Protein AF-A0A4S3B6P8-F1 (afdb_monomer)

Mean predicted aligned error: 4.62 Å

Solvent-accessible surface area (backbone atoms only — not comparable to full-atom values): 9849 Å² total; per-residue (Å²): 133,84,79,76,80,79,78,59,56,68,61,55,49,50,54,27,52,51,51,51,52,63,72,48,69,56,60,79,88,67,91,55,61,51,44,74,48,60,57,74,67,58,57,78,60,51,60,30,92,78,55,53,65,71,58,52,48,52,54,54,42,50,51,47,57,46,43,53,48,32,59,74,51,49,50,82,96,44,67,79,44,29,40,33,30,44,43,19,86,84,42,45,48,78,14,28,41,36,36,34,63,34,68,71,59,54,72,50,66,73,72,36,76,58,91,45,35,36,48,44,81,46,60,74,88,74,49,81,60,52,89,79,49,87,74,57,90,83,42,45,77,52,38,26,39,40,36,34,37,47,100,89,35,93,89,49,70,74,43,77,47,57,38,3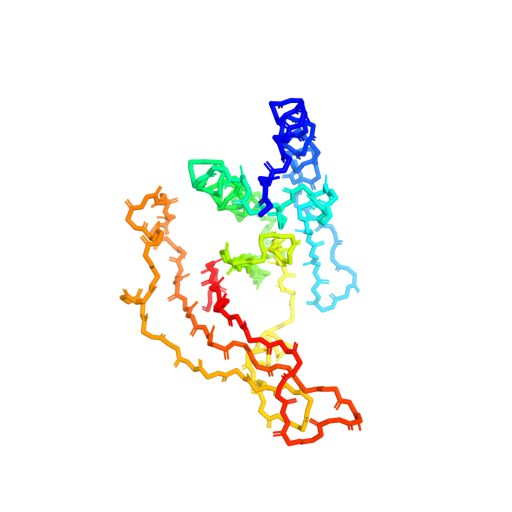4,38,41,19,60,121

Organism: NCBI:txid2508885

Sequence (169 aa):
MGHKKIRGIRRKYTNMKTSIIESTSNFPEITSNYWHLHLPTSYSFMNSPNLPDNLKIQCMQLLIDRAWHLNKLKPKDKENDRVVIAITPEDLWSSQIIIFKDDDYFANFFSRNDNYEVWQPISKEDFHFEQYLSIPDEFSLIGYKEIIYDDGRMFAPTYISDIWFIGEL

Structure (mmCIF, N/CA/C/O backbone):
data_AF-A0A4S3B6P8-F1
#
_entry.id   AF-A0A4S3B6P8-F1
#
loop_
_atom_site.group_PDB
_atom_site.id
_atom_site.type_symbol
_atom_site.label_atom_id
_atom_site.label_alt_id
_atom_site.label_comp_id
_atom_site.label_asym_id
_atom_site.label_entity_id
_atom_site.label_seq_id
_atom_site.pdbx_PDB_ins_code
_atom_site.Cartn_x
_atom_site.Cartn_y
_atom_site.Cartn_z
_atom_site.occupancy
_atom_site.B_iso_or_equiv
_atom_site.auth_seq_id
_atom_site.auth_comp_id
_atom_site.auth_asym_id
_atom_site.auth_atom_id
_atom_site.pdbx_PDB_model_num
ATOM 1 N N . MET A 1 1 ? 25.074 8.419 -18.890 1.00 40.69 1 MET A N 1
ATOM 2 C CA . MET A 1 1 ? 24.483 9.735 -18.547 1.00 40.69 1 MET A CA 1
ATOM 3 C C . MET A 1 1 ? 24.288 9.782 -17.040 1.00 40.69 1 MET A C 1
ATOM 5 O O . MET A 1 1 ? 23.692 8.859 -16.511 1.00 40.69 1 MET A O 1
ATOM 9 N N . GLY A 1 2 ? 24.824 10.782 -16.334 1.00 50.69 2 GLY A N 1
ATOM 10 C CA . GLY A 1 2 ? 24.664 10.874 -14.877 1.00 50.69 2 GLY A CA 1
ATOM 11 C C . GLY A 1 2 ? 23.226 11.236 -14.502 1.00 50.69 2 GLY A C 1
ATOM 12 O O . GLY A 1 2 ? 22.710 12.257 -14.959 1.00 50.69 2 GLY A O 1
ATOM 13 N N . HIS A 1 3 ? 22.567 10.410 -13.692 1.00 61.34 3 HIS A N 1
ATOM 14 C CA . HIS A 1 3 ? 21.210 10.685 -13.226 1.00 61.34 3 HIS A CA 1
ATOM 15 C C . HIS A 1 3 ? 21.191 11.975 -12.388 1.00 61.34 3 HIS A C 1
ATOM 17 O O . HIS A 1 3 ? 21.958 12.123 -11.434 1.00 61.34 3 HIS A O 1
ATOM 23 N N . LYS A 1 4 ? 20.315 12.932 -12.726 1.00 69.69 4 LYS A N 1
ATOM 24 C CA . LYS A 1 4 ? 20.219 14.217 -12.011 1.00 69.69 4 LYS A CA 1
ATOM 25 C C . LYS A 1 4 ? 19.839 13.997 -10.542 1.00 69.69 4 LYS A C 1
ATOM 27 O O . LYS A 1 4 ? 18.836 13.356 -10.238 1.00 69.69 4 LYS A O 1
ATOM 32 N N . LYS A 1 5 ? 20.609 14.597 -9.629 1.00 75.44 5 LYS A N 1
ATOM 33 C CA . LYS A 1 5 ? 20.308 14.636 -8.190 1.00 75.44 5 LYS A CA 1
ATOM 34 C C . LYS A 1 5 ? 18.915 15.227 -7.947 1.00 75.44 5 LYS A C 1
ATOM 36 O O . LYS A 1 5 ? 18.598 16.305 -8.459 1.00 75.44 5 LYS A O 1
ATOM 41 N N . ILE A 1 6 ? 18.112 14.567 -7.115 1.00 80.38 6 ILE A N 1
ATOM 42 C CA . ILE A 1 6 ? 16.797 15.078 -6.718 1.00 80.38 6 ILE A CA 1
ATOM 43 C C . ILE A 1 6 ? 16.994 16.287 -5.794 1.00 80.38 6 ILE A C 1
ATOM 45 O O . ILE A 1 6 ? 17.655 16.208 -4.757 1.00 80.38 6 ILE A O 1
ATOM 49 N N . ARG A 1 7 ? 16.413 17.433 -6.158 1.00 83.12 7 ARG A N 1
ATOM 50 C CA . ARG A 1 7 ? 16.431 18.639 -5.319 1.00 83.12 7 ARG A CA 1
ATOM 51 C C . ARG A 1 7 ? 15.261 18.628 -4.339 1.00 83.12 7 ARG A C 1
ATOM 53 O O . ARG A 1 7 ? 14.134 18.312 -4.711 1.00 83.12 7 ARG A O 1
ATOM 60 N N . GLY A 1 8 ? 15.527 19.030 -3.096 1.00 89.19 8 GLY A N 1
ATOM 61 C CA . GLY A 1 8 ? 14.487 19.233 -2.085 1.00 89.19 8 GLY A CA 1
ATOM 62 C C . GLY A 1 8 ? 13.803 17.954 -1.595 1.00 89.19 8 GLY A C 1
ATOM 63 O O . GLY A 1 8 ? 12.646 18.036 -1.195 1.00 89.19 8 GLY A O 1
ATOM 64 N N . ILE A 1 9 ? 14.498 16.805 -1.609 1.00 90.50 9 ILE A N 1
ATOM 65 C CA . ILE A 1 9 ? 13.975 15.496 -1.164 1.00 90.50 9 ILE A CA 1
ATOM 66 C C . ILE A 1 9 ? 13.254 15.614 0.182 1.00 90.50 9 ILE A C 1
ATOM 68 O O . ILE A 1 9 ? 12.082 15.269 0.281 1.00 90.50 9 ILE A O 1
ATOM 72 N N . ARG A 1 10 ? 13.930 16.185 1.191 1.00 90.88 10 ARG A N 1
ATOM 73 C CA . ARG A 1 10 ? 13.373 16.351 2.540 1.00 90.88 10 ARG A CA 1
ATOM 74 C C . ARG A 1 10 ? 12.051 17.115 2.525 1.00 90.88 10 ARG A C 1
ATOM 76 O O . ARG A 1 10 ? 11.088 16.650 3.108 1.00 90.88 10 ARG A O 1
ATOM 83 N N . ARG A 1 11 ? 11.988 18.251 1.821 1.00 93.19 11 ARG A N 1
ATOM 84 C CA . ARG A 1 11 ? 10.766 19.067 1.722 1.00 93.19 11 ARG A CA 1
ATOM 85 C C . ARG A 1 11 ? 9.629 18.296 1.051 1.00 93.19 11 ARG A C 1
ATOM 87 O O . ARG A 1 11 ? 8.511 18.327 1.543 1.00 93.19 11 ARG A O 1
ATOM 94 N N . LYS A 1 12 ? 9.913 17.602 -0.057 1.00 93.75 12 LYS A N 1
ATOM 95 C CA . LYS A 1 12 ? 8.907 16.804 -0.775 1.00 93.75 12 LYS A CA 1
ATOM 96 C C . LYS A 1 12 ? 8.356 15.677 0.098 1.00 93.75 12 LYS A C 1
ATOM 98 O O . LYS A 1 12 ? 7.143 15.527 0.183 1.00 93.75 12 LYS A O 1
ATOM 103 N N . TYR A 1 13 ? 9.239 14.944 0.776 1.00 94.25 13 TYR A N 1
ATOM 104 C CA . TYR A 1 13 ? 8.846 13.891 1.706 1.00 94.25 13 TYR A CA 1
ATOM 105 C C . TYR A 1 13 ? 8.034 14.438 2.883 1.00 94.25 13 TYR A C 1
ATOM 107 O O . TYR A 1 13 ? 6.973 13.906 3.179 1.00 94.25 13 TYR A O 1
ATOM 115 N N . THR A 1 14 ? 8.477 15.528 3.520 1.00 95.94 14 THR A N 1
ATOM 116 C CA . THR A 1 14 ? 7.743 16.146 4.634 1.00 95.94 14 THR A CA 1
ATOM 117 C C . THR A 1 14 ? 6.338 16.572 4.217 1.00 95.94 14 THR A C 1
ATOM 119 O O . THR A 1 14 ? 5.390 16.232 4.912 1.00 95.94 14 THR A O 1
ATOM 122 N N . ASN A 1 15 ? 6.182 17.238 3.069 1.00 96.19 15 ASN A N 1
ATOM 123 C CA . ASN A 1 15 ? 4.865 17.665 2.590 1.00 96.19 15 ASN A CA 1
ATOM 124 C C . ASN A 1 15 ? 3.938 16.474 2.314 1.00 96.19 15 ASN A C 1
ATOM 126 O O . ASN A 1 15 ? 2.775 16.492 2.711 1.00 96.19 15 ASN A O 1
ATOM 130 N N . MET A 1 16 ? 4.463 15.430 1.666 1.00 96.50 16 MET A N 1
ATOM 131 C CA . MET A 1 16 ? 3.714 14.201 1.419 1.00 96.50 16 MET A CA 1
ATOM 132 C C . MET A 1 16 ? 3.305 13.533 2.736 1.00 96.50 16 MET A C 1
ATOM 134 O O . MET A 1 16 ? 2.142 13.184 2.911 1.00 96.50 16 MET A O 1
ATOM 138 N N . LYS A 1 17 ? 4.241 13.410 3.686 1.00 97.81 17 LYS A N 1
ATOM 139 C CA . LYS A 1 17 ? 3.991 12.831 5.007 1.00 97.81 17 LYS A CA 1
ATOM 140 C C . LYS A 1 17 ? 2.880 13.569 5.747 1.00 97.81 17 LYS A C 1
ATOM 142 O O . LYS A 1 17 ? 1.961 12.925 6.241 1.00 97.81 17 LYS A O 1
ATOM 147 N N . THR A 1 18 ? 2.953 14.896 5.806 1.00 98.12 18 THR A N 1
ATOM 148 C CA . THR A 1 18 ? 1.914 15.728 6.426 1.00 98.12 18 THR A CA 1
ATOM 149 C C . THR A 1 18 ? 0.558 15.498 5.765 1.00 98.12 18 THR A C 1
ATOM 151 O O . THR A 1 18 ? -0.407 15.211 6.463 1.00 98.12 18 THR A O 1
ATOM 154 N N . SER A 1 19 ? 0.509 15.504 4.430 1.00 97.50 19 SER A N 1
ATOM 155 C CA . SER A 1 19 ? -0.740 15.324 3.679 1.00 97.50 19 SER A CA 1
ATOM 156 C C . SER A 1 19 ? -1.394 13.962 3.947 1.00 97.50 19 SER A C 1
ATOM 158 O O . SER A 1 19 ? -2.609 13.887 4.115 1.00 97.50 19 SER A O 1
ATOM 160 N N . ILE A 1 20 ? -0.606 12.881 4.032 1.00 97.69 20 ILE A N 1
ATOM 161 C CA . ILE A 1 20 ? -1.132 11.546 4.368 1.00 97.69 20 ILE A CA 1
ATOM 162 C C . ILE A 1 20 ? -1.651 11.527 5.806 1.00 97.69 20 ILE A C 1
ATOM 164 O O . ILE A 1 20 ? -2.745 11.023 6.043 1.00 97.69 20 ILE A O 1
ATOM 168 N N . ILE A 1 21 ? -0.898 12.071 6.768 1.00 98.38 21 ILE A N 1
ATOM 169 C CA . ILE A 1 21 ? -1.320 12.115 8.178 1.00 98.38 21 ILE A CA 1
ATOM 170 C C . ILE A 1 21 ? -2.649 12.861 8.320 1.00 98.38 21 ILE A C 1
ATOM 172 O O . ILE A 1 21 ? -3.554 12.359 8.980 1.00 98.38 21 ILE A O 1
ATOM 176 N N . GLU A 1 22 ? -2.786 14.014 7.667 1.00 97.81 22 GLU A N 1
ATOM 177 C CA . GLU A 1 22 ? -4.018 14.807 7.667 1.00 97.81 22 GLU A CA 1
ATOM 178 C C . GLU A 1 22 ? -5.182 14.041 7.025 1.00 97.81 22 GLU A C 1
ATOM 180 O O . GLU A 1 22 ? -6.248 13.925 7.630 1.00 97.81 22 GLU A O 1
ATOM 185 N N . SER A 1 23 ? -4.958 13.440 5.852 1.00 97.12 23 SER A N 1
ATOM 186 C CA . SER A 1 23 ? -5.986 12.689 5.108 1.00 97.12 23 SER A CA 1
ATOM 187 C C . SER A 1 23 ? -6.452 11.419 5.824 1.00 97.12 23 SER A C 1
ATOM 189 O O . SER A 1 23 ? -7.545 10.931 5.566 1.00 97.12 23 SER A O 1
ATOM 191 N N . THR A 1 24 ? -5.631 10.884 6.727 1.00 98.00 24 THR A N 1
ATOM 192 C CA . THR A 1 24 ? -5.916 9.664 7.500 1.00 98.00 24 THR A CA 1
ATOM 193 C C . THR A 1 24 ? -6.146 9.963 8.981 1.00 98.00 24 THR A C 1
ATOM 195 O O . THR A 1 24 ? -6.017 9.076 9.818 1.00 98.00 24 THR A O 1
ATOM 198 N N . SER A 1 25 ? -6.410 11.225 9.334 1.00 97.62 25 SER A N 1
ATOM 199 C CA . SER A 1 25 ? -6.654 11.647 10.722 1.00 97.62 25 SER A CA 1
ATOM 200 C C . SER A 1 25 ? -7.979 11.129 11.283 1.00 97.62 25 SER A C 1
ATOM 202 O O . SER A 1 25 ? -8.119 11.000 12.495 1.00 97.62 25 SER A O 1
ATOM 204 N N . ASN A 1 26 ? -8.930 10.819 10.402 1.00 96.88 26 ASN A N 1
ATOM 205 C CA . ASN A 1 26 ? -10.218 10.219 10.718 1.00 96.88 26 ASN A CA 1
ATOM 206 C C . ASN A 1 26 ? -10.460 9.034 9.781 1.00 96.88 26 ASN A C 1
ATOM 208 O O . ASN A 1 26 ? -9.932 9.008 8.666 1.00 96.88 26 ASN A O 1
ATOM 212 N N . PHE A 1 27 ? -11.285 8.081 10.216 1.00 96.81 27 PHE A N 1
ATOM 213 C CA . PHE A 1 27 ? -11.757 7.019 9.334 1.00 96.81 27 PHE A CA 1
ATOM 214 C C . PHE A 1 27 ? -12.664 7.625 8.248 1.00 96.81 27 PHE A C 1
ATOM 216 O O . PHE A 1 27 ? -13.578 8.380 8.595 1.00 96.81 27 PHE A O 1
ATOM 223 N N . PRO A 1 28 ? -12.420 7.368 6.952 1.00 95.50 28 PRO A N 1
ATOM 224 C CA . PRO A 1 28 ? -13.157 8.032 5.887 1.00 95.50 28 PRO A CA 1
ATOM 225 C C . PRO A 1 28 ? -14.607 7.541 5.797 1.00 95.50 28 PRO A C 1
ATOM 227 O O . PRO A 1 28 ? -14.961 6.424 6.184 1.00 95.50 28 PRO A O 1
ATOM 230 N N . GLU A 1 29 ? -15.463 8.388 5.233 1.00 93.50 29 GLU A N 1
ATOM 231 C CA . GLU A 1 29 ? -16.788 7.968 4.787 1.00 93.50 29 GLU A CA 1
ATOM 232 C C . GLU A 1 29 ? -16.689 7.320 3.406 1.00 93.50 29 GLU A C 1
ATOM 234 O O . GLU A 1 29 ? -16.217 7.939 2.451 1.00 93.50 29 GLU A O 1
ATOM 239 N N . ILE A 1 30 ? -17.134 6.065 3.305 1.00 92.62 30 ILE A N 1
ATOM 240 C CA . ILE A 1 30 ? -17.025 5.256 2.090 1.00 92.62 30 ILE A CA 1
ATOM 241 C C . ILE A 1 30 ? -18.409 5.133 1.449 1.00 92.62 30 ILE A C 1
ATOM 243 O O . ILE A 1 30 ? -19.305 4.445 1.954 1.00 92.62 30 ILE A O 1
ATOM 247 N N . THR A 1 31 ? -18.583 5.829 0.325 1.00 88.19 31 THR A N 1
ATOM 248 C CA . THR A 1 31 ? -19.835 5.869 -0.447 1.00 88.19 31 THR A CA 1
ATOM 249 C C . THR A 1 31 ? -19.881 4.845 -1.588 1.00 88.19 31 THR A C 1
ATOM 251 O O . THR A 1 31 ? -20.958 4.586 -2.117 1.00 88.19 31 THR A O 1
ATOM 254 N N . SER A 1 32 ? -18.739 4.250 -1.941 1.00 91.31 32 SER A N 1
ATOM 255 C CA . SER A 1 32 ? -18.548 3.209 -2.965 1.00 91.31 32 SER A CA 1
ATOM 256 C C . SER A 1 32 ? -18.143 1.859 -2.344 1.00 91.31 32 SER A C 1
ATOM 258 O O . SER A 1 32 ? -18.160 1.706 -1.126 1.00 91.31 32 SER A O 1
ATOM 260 N N . ASN A 1 33 ? -17.764 0.874 -3.168 1.00 92.75 33 ASN A N 1
ATOM 261 C CA . ASN A 1 33 ? -17.281 -0.438 -2.697 1.00 92.75 33 ASN A CA 1
ATOM 262 C C . ASN A 1 33 ? -15.941 -0.347 -1.948 1.00 92.75 33 ASN A C 1
ATOM 264 O O . ASN A 1 33 ? -15.621 -1.201 -1.123 1.00 92.75 33 ASN A O 1
ATOM 268 N N . TYR A 1 34 ? -15.149 0.684 -2.244 1.00 95.94 34 TYR A N 1
ATOM 269 C CA . TYR A 1 34 ? -13.877 0.951 -1.586 1.00 95.94 34 TYR A CA 1
ATOM 270 C C . TYR A 1 34 ? -13.569 2.451 -1.556 1.00 95.94 34 TYR A C 1
ATOM 272 O O . TYR A 1 34 ? -14.137 3.236 -2.320 1.00 95.94 34 TYR A O 1
ATOM 280 N N . TRP A 1 35 ? -12.644 2.828 -0.680 1.00 97.19 35 TRP A N 1
ATOM 281 C CA . TRP A 1 35 ? -11.948 4.113 -0.657 1.00 97.19 35 TRP A CA 1
ATOM 282 C C . TRP A 1 35 ? -10.450 3.865 -0.822 1.00 97.19 35 TRP A C 1
ATOM 284 O O . TRP A 1 35 ? -9.956 2.812 -0.430 1.00 97.19 35 TRP A O 1
ATOM 294 N N . HIS A 1 36 ? -9.712 4.816 -1.387 1.00 97.25 36 HIS A N 1
ATOM 295 C CA . HIS A 1 36 ? -8.266 4.686 -1.520 1.00 97.25 36 HIS A CA 1
ATOM 296 C C . HIS A 1 36 ? -7.538 6.025 -1.405 1.00 97.25 36 HIS A C 1
ATOM 298 O O . HIS A 1 36 ? -8.111 7.089 -1.645 1.00 97.25 36 HIS A 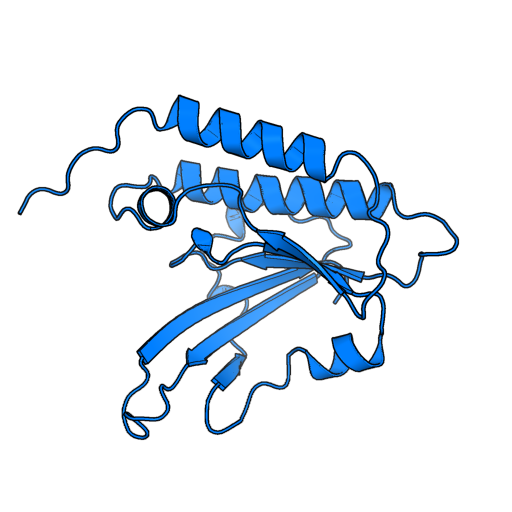O 1
ATOM 304 N N . LEU A 1 37 ? -6.258 5.954 -1.046 1.00 97.56 37 LEU A N 1
ATOM 305 C CA . LEU A 1 37 ? -5.365 7.096 -0.918 1.00 97.56 37 LEU A CA 1
ATOM 306 C C . LEU A 1 37 ? -3.970 6.740 -1.429 1.00 97.56 37 LEU A C 1
ATOM 308 O O . LEU A 1 37 ? -3.216 6.025 -0.768 1.00 97.56 37 LEU A O 1
ATOM 312 N N . HIS A 1 38 ? -3.615 7.300 -2.582 1.00 96.44 38 HIS A N 1
ATOM 313 C CA . HIS A 1 38 ? -2.257 7.258 -3.125 1.00 96.44 38 HIS A CA 1
ATOM 314 C C . HIS A 1 38 ? -1.301 8.177 -2.355 1.00 96.44 38 HIS A C 1
ATOM 316 O O . HIS A 1 38 ? -1.722 9.124 -1.684 1.00 96.44 38 HIS A O 1
ATOM 322 N N . LEU A 1 39 ? 0.009 7.961 -2.518 1.00 94.19 39 LEU A N 1
ATOM 323 C CA . LEU A 1 39 ? 1.021 8.918 -2.063 1.00 94.19 39 LEU A CA 1
ATOM 324 C C . LEU A 1 39 ? 0.805 10.295 -2.740 1.00 94.19 39 LEU A C 1
ATOM 326 O O . LEU A 1 39 ? 0.941 10.401 -3.961 1.00 94.19 39 LEU A O 1
ATOM 330 N N . PRO A 1 40 ? 0.540 11.385 -1.987 1.00 92.50 40 PRO A N 1
ATOM 331 C CA . PRO A 1 40 ? 0.244 12.705 -2.545 1.00 92.50 40 PRO A CA 1
ATOM 332 C C . PRO A 1 40 ? 1.532 13.411 -2.987 1.00 92.50 40 PRO A C 1
ATOM 334 O O . PRO A 1 40 ? 2.040 14.340 -2.353 1.00 92.50 40 PRO A O 1
ATOM 337 N N . THR A 1 41 ? 2.120 12.924 -4.074 1.00 92.50 41 THR A N 1
ATOM 338 C CA . THR A 1 41 ? 3.377 13.426 -4.618 1.00 92.50 41 THR A CA 1
ATOM 339 C C . THR A 1 41 ? 3.488 13.170 -6.119 1.00 92.50 41 THR A C 1
ATOM 341 O O . THR A 1 41 ? 2.680 12.473 -6.725 1.00 92.50 41 THR A O 1
ATOM 344 N N . SER A 1 42 ? 4.503 13.753 -6.752 1.00 90.50 42 SER A N 1
ATOM 345 C CA . SER A 1 42 ? 4.707 13.616 -8.195 1.00 90.50 42 SER A CA 1
ATOM 346 C C . SER A 1 42 ? 5.336 12.270 -8.559 1.00 90.50 42 SER A C 1
ATOM 348 O O . SER A 1 42 ? 6.365 11.920 -7.974 1.00 90.50 42 SER A O 1
ATOM 350 N N . TYR A 1 43 ? 4.846 11.639 -9.628 1.00 89.06 43 TYR A N 1
ATOM 351 C CA . TYR A 1 43 ? 5.451 10.464 -10.274 1.00 89.06 43 TYR A CA 1
ATOM 352 C C . TYR A 1 43 ? 6.974 10.592 -10.439 1.00 89.06 43 TYR A C 1
ATOM 354 O O . TYR A 1 43 ? 7.743 9.756 -9.977 1.00 89.06 43 TYR A O 1
ATOM 362 N N . SER A 1 44 ? 7.444 11.723 -10.981 1.00 88.12 44 SER A N 1
ATOM 363 C CA . SER A 1 44 ? 8.876 11.978 -11.224 1.00 88.12 44 SER A CA 1
ATOM 364 C C . SER A 1 44 ? 9.754 12.004 -9.967 1.00 88.12 44 SER A C 1
ATOM 366 O O . SER A 1 44 ? 10.978 11.898 -10.065 1.00 88.12 44 SER A O 1
ATOM 368 N N . PHE A 1 45 ? 9.158 12.200 -8.789 1.00 89.06 45 PHE A N 1
ATOM 369 C CA . PHE A 1 45 ? 9.875 12.132 -7.522 1.00 89.06 45 PHE A CA 1
ATOM 370 C C . PHE A 1 45 ? 9.980 10.692 -7.027 1.00 89.06 45 PHE A C 1
ATOM 372 O O . PHE A 1 45 ? 11.084 10.280 -6.682 1.00 89.06 45 PHE A O 1
ATOM 379 N N . MET A 1 46 ? 8.866 9.956 -7.022 1.00 89.62 46 MET A N 1
ATOM 380 C CA . MET A 1 46 ? 8.813 8.590 -6.494 1.00 89.62 46 MET A CA 1
ATOM 381 C C . MET A 1 46 ? 9.495 7.568 -7.395 1.00 89.62 46 MET A C 1
ATOM 383 O O . MET A 1 46 ? 10.197 6.702 -6.889 1.00 89.62 46 MET A O 1
ATOM 387 N N . ASN A 1 47 ? 9.438 7.762 -8.711 1.00 84.81 47 ASN A N 1
ATOM 388 C CA . ASN A 1 47 ? 10.093 6.870 -9.673 1.00 84.81 47 ASN A CA 1
ATOM 389 C C . ASN A 1 47 ? 11.445 7.407 -10.137 1.00 84.81 47 ASN A C 1
ATOM 391 O O . ASN A 1 47 ? 11.941 7.095 -11.219 1.00 84.81 47 ASN A O 1
ATOM 395 N N . SER A 1 48 ? 12.062 8.270 -9.328 1.00 86.62 48 SER A N 1
ATOM 396 C CA . SER A 1 48 ? 13.420 8.700 -9.610 1.00 86.62 48 SER A CA 1
ATOM 397 C C . SER A 1 48 ? 14.387 7.538 -9.355 1.00 86.62 48 SER A C 1
ATOM 399 O O . SER A 1 48 ? 14.402 7.013 -8.244 1.00 86.62 48 SER A O 1
ATOM 401 N N . PRO A 1 49 ? 15.293 7.206 -10.295 1.00 83.00 49 PRO A N 1
ATOM 402 C CA . PRO A 1 49 ? 16.310 6.170 -10.074 1.00 83.00 49 PRO A CA 1
ATOM 403 C C . PRO A 1 49 ? 17.298 6.535 -8.953 1.00 83.00 49 PRO A C 1
ATOM 405 O O . PRO A 1 49 ? 18.054 5.697 -8.483 1.00 83.00 49 PRO A O 1
ATOM 408 N N . ASN A 1 50 ? 17.298 7.801 -8.525 1.00 85.38 50 ASN A N 1
ATOM 409 C CA . ASN A 1 50 ? 18.119 8.316 -7.436 1.00 85.38 50 ASN A CA 1
ATOM 410 C C . ASN A 1 50 ? 17.357 8.400 -6.101 1.00 85.38 50 ASN A C 1
ATOM 412 O O . ASN A 1 50 ? 17.828 9.082 -5.185 1.00 85.38 50 ASN A O 1
ATOM 416 N N . LEU A 1 51 ? 16.156 7.817 -5.999 1.00 87.88 51 LEU A N 1
ATOM 417 C CA . LEU A 1 51 ? 15.417 7.777 -4.744 1.00 87.88 51 LEU A CA 1
ATOM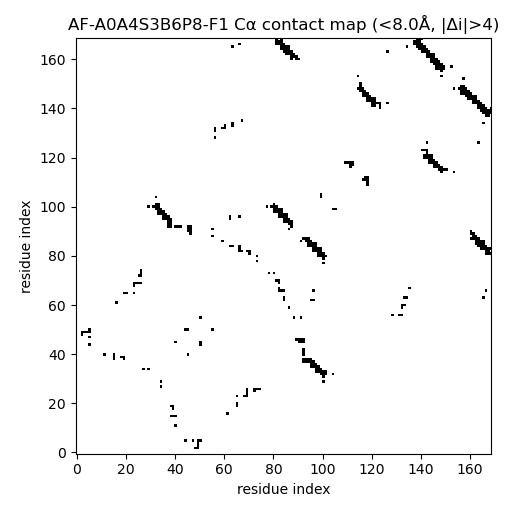 418 C C . LEU A 1 51 ? 16.118 6.794 -3.787 1.00 87.88 51 LEU A C 1
ATOM 420 O O . LEU A 1 51 ? 16.224 5.618 -4.124 1.00 87.88 51 LEU A O 1
ATOM 424 N N . PRO A 1 52 ? 16.615 7.239 -2.618 1.00 90.56 52 PRO A N 1
ATOM 425 C CA . PRO A 1 52 ? 17.337 6.353 -1.708 1.00 90.56 52 PRO A CA 1
ATOM 426 C C . PRO A 1 52 ? 16.427 5.262 -1.136 1.00 90.56 52 PRO A C 1
ATOM 428 O O . PRO A 1 52 ? 15.305 5.571 -0.736 1.00 90.56 52 PRO A O 1
ATOM 431 N N . ASP A 1 53 ? 16.936 4.041 -0.968 1.00 91.38 53 ASP A N 1
ATOM 432 C CA . ASP A 1 53 ? 16.156 2.928 -0.400 1.00 91.38 53 ASP A CA 1
ATOM 433 C C . ASP A 1 53 ? 15.630 3.223 1.007 1.00 91.38 53 ASP A C 1
ATOM 435 O O . ASP A 1 53 ? 14.491 2.900 1.318 1.00 91.38 53 ASP A O 1
ATOM 439 N N . ASN A 1 54 ? 16.390 3.943 1.839 1.00 93.50 54 ASN A N 1
ATOM 440 C CA . ASN A 1 54 ? 15.892 4.392 3.144 1.00 93.50 54 ASN A CA 1
ATOM 441 C C . ASN A 1 54 ? 14.626 5.260 3.005 1.00 93.50 54 ASN A C 1
ATOM 443 O O . ASN A 1 54 ? 13.696 5.147 3.793 1.00 93.50 54 ASN A O 1
ATOM 447 N N . LEU A 1 55 ? 14.550 6.103 1.971 1.00 93.88 55 LEU A N 1
ATOM 448 C CA . LEU A 1 55 ? 13.345 6.888 1.728 1.00 93.88 55 LEU A CA 1
ATOM 449 C C . LEU A 1 55 ? 12.194 6.014 1.215 1.00 93.88 55 LEU A C 1
ATOM 451 O O . LEU A 1 55 ? 11.055 6.254 1.599 1.00 93.88 55 LEU A O 1
ATOM 455 N N . LYS A 1 56 ? 12.482 4.983 0.410 1.00 94.69 56 LYS A N 1
ATOM 456 C CA . LYS A 1 56 ? 11.482 3.981 0.015 1.00 94.69 56 LYS A CA 1
ATOM 457 C C . LYS A 1 56 ? 10.889 3.289 1.240 1.00 94.69 56 LYS A C 1
ATOM 459 O O . LYS A 1 56 ? 9.673 3.293 1.409 1.00 94.69 56 LYS A O 1
ATOM 464 N N . ILE A 1 57 ? 11.752 2.788 2.127 1.00 96.88 57 ILE A N 1
ATOM 465 C CA . ILE A 1 57 ? 11.378 2.155 3.399 1.00 96.88 57 ILE A CA 1
ATOM 466 C C . ILE A 1 57 ? 10.527 3.112 4.236 1.00 96.88 57 ILE A C 1
ATOM 468 O O . ILE A 1 57 ? 9.472 2.728 4.722 1.00 96.88 57 ILE A O 1
ATOM 472 N N . GLN A 1 58 ? 10.921 4.383 4.343 1.00 97.00 58 GLN A N 1
ATOM 473 C CA . GLN A 1 58 ? 10.143 5.396 5.059 1.00 97.00 58 GLN A CA 1
ATOM 474 C C . GLN A 1 58 ? 8.752 5.637 4.458 1.00 97.00 58 GLN A C 1
ATOM 476 O O . GLN A 1 58 ? 7.799 5.829 5.209 1.00 97.00 58 GLN A O 1
ATOM 481 N N . CYS A 1 59 ? 8.614 5.641 3.130 1.00 96.75 59 CYS A N 1
ATOM 482 C CA . CYS A 1 59 ? 7.315 5.772 2.469 1.00 96.75 59 CYS A CA 1
ATOM 483 C C . CYS A 1 59 ? 6.428 4.547 2.717 1.00 96.75 59 CYS A C 1
ATOM 485 O O . CYS A 1 59 ? 5.261 4.710 3.064 1.00 96.75 59 CYS A O 1
ATOM 487 N N . MET A 1 60 ? 6.986 3.341 2.581 1.00 97.69 60 MET A N 1
ATOM 488 C CA . MET A 1 60 ? 6.276 2.084 2.837 1.00 97.69 60 MET A CA 1
ATOM 489 C C . MET A 1 60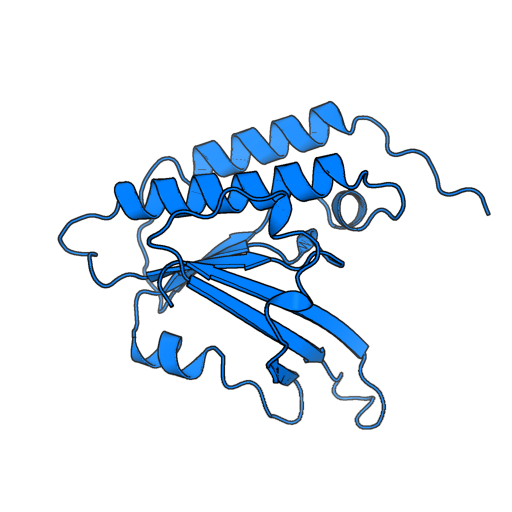 ? 5.835 1.982 4.299 1.00 97.69 60 MET A C 1
ATOM 491 O O . MET A 1 60 ? 4.659 1.753 4.567 1.00 97.69 60 MET A O 1
ATOM 495 N N . GLN A 1 61 ? 6.738 2.260 5.244 1.00 98.44 61 GLN A N 1
ATOM 496 C CA . GLN A 1 61 ? 6.410 2.276 6.668 1.00 98.44 61 GLN A CA 1
ATOM 497 C C . GLN A 1 61 ? 5.345 3.325 6.988 1.00 98.44 61 GLN A C 1
ATOM 499 O O . GLN A 1 61 ? 4.435 3.049 7.758 1.00 98.44 61 GLN A O 1
ATOM 504 N N . LEU A 1 62 ? 5.405 4.511 6.370 1.00 98.50 62 LEU A N 1
ATOM 505 C CA . LEU A 1 62 ? 4.370 5.523 6.560 1.00 98.50 62 LEU A CA 1
ATOM 506 C C . LEU A 1 62 ? 2.993 5.002 6.124 1.00 98.50 62 LEU A C 1
ATOM 508 O O . LEU A 1 62 ? 2.022 5.235 6.834 1.00 98.50 62 LEU A O 1
ATOM 512 N N . LEU A 1 63 ? 2.884 4.305 4.992 1.00 98.50 63 LEU A N 1
ATOM 513 C CA . LEU A 1 63 ? 1.612 3.706 4.576 1.00 98.50 63 LEU A CA 1
ATOM 514 C C . LEU A 1 63 ? 1.123 2.664 5.594 1.00 98.50 63 LEU A C 1
ATOM 516 O O . LEU A 1 63 ? -0.045 2.712 5.979 1.00 98.50 63 LEU A O 1
ATOM 520 N N . ILE A 1 64 ? 2.021 1.806 6.090 1.00 98.62 64 ILE A N 1
ATOM 521 C CA . ILE A 1 64 ? 1.726 0.799 7.124 1.00 98.62 64 ILE A CA 1
ATOM 522 C C . ILE A 1 64 ? 1.224 1.443 8.413 1.00 98.62 64 ILE A C 1
ATOM 524 O O . ILE A 1 64 ? 0.136 1.112 8.884 1.00 98.62 64 ILE A O 1
ATOM 528 N N . ASP A 1 65 ? 1.950 2.427 8.936 1.00 98.62 65 ASP A N 1
ATOM 529 C CA . ASP A 1 65 ? 1.590 3.131 10.166 1.00 98.62 65 ASP A CA 1
ATOM 530 C C . ASP A 1 65 ? 0.222 3.816 10.050 1.00 98.62 65 ASP A C 1
ATOM 532 O O . ASP A 1 65 ? -0.549 3.872 11.012 1.00 98.62 65 ASP A O 1
ATOM 536 N N . ARG A 1 66 ? -0.088 4.380 8.876 1.00 98.44 66 ARG A N 1
ATOM 537 C CA . ARG A 1 66 ? -1.337 5.122 8.660 1.00 98.44 66 ARG A CA 1
ATOM 538 C C . ARG A 1 66 ? -2.524 4.207 8.391 1.00 98.44 66 ARG A C 1
ATOM 540 O O . ARG A 1 66 ? -3.599 4.488 8.913 1.00 98.44 66 ARG A O 1
ATOM 547 N N . ALA A 1 67 ? -2.337 3.099 7.685 1.00 98.50 67 ALA A N 1
ATOM 548 C CA . ALA A 1 67 ? -3.347 2.049 7.582 1.00 98.50 67 ALA A CA 1
ATOM 549 C C . ALA A 1 67 ? -3.638 1.420 8.950 1.00 98.50 67 ALA A C 1
ATOM 551 O O . ALA A 1 67 ? -4.796 1.285 9.336 1.00 98.50 67 ALA A O 1
ATOM 552 N N . TRP A 1 68 ? -2.605 1.133 9.742 1.00 98.44 68 TRP A N 1
ATOM 553 C CA . TRP A 1 68 ? -2.780 0.631 11.102 1.00 98.44 68 TRP A CA 1
ATOM 554 C C . TRP A 1 68 ? -3.559 1.602 11.990 1.00 98.44 68 TRP A C 1
ATOM 556 O O . TRP A 1 68 ? -4.482 1.217 12.709 1.00 98.44 68 TRP A O 1
ATOM 566 N N . HIS A 1 69 ? -3.225 2.888 11.905 1.00 98.31 69 HIS A N 1
ATOM 567 C CA . HIS A 1 69 ? -3.957 3.931 12.607 1.00 98.31 69 HIS A CA 1
ATOM 568 C C . HIS A 1 69 ? -5.434 3.985 12.196 1.00 98.31 69 HIS A C 1
ATOM 570 O O . HIS A 1 69 ? -6.293 4.058 13.071 1.00 98.31 69 HIS A O 1
ATOM 576 N N . LEU A 1 70 ? -5.738 3.905 10.897 1.00 98.06 70 LEU A N 1
ATOM 577 C CA . LEU A 1 70 ? -7.116 3.834 10.405 1.00 98.06 70 LEU A CA 1
ATOM 578 C C . LEU A 1 70 ? -7.836 2.592 10.935 1.00 98.06 70 LEU A C 1
ATOM 580 O O . LEU A 1 70 ? -8.955 2.713 11.421 1.00 98.06 70 LEU A O 1
ATOM 584 N N . ASN A 1 71 ? -7.175 1.434 10.940 1.00 97.00 71 ASN A N 1
ATOM 585 C CA . ASN A 1 71 ? -7.741 0.210 11.499 1.00 97.00 71 ASN A CA 1
ATOM 586 C C . ASN A 1 71 ? -8.130 0.380 12.982 1.00 97.00 71 ASN A C 1
ATOM 588 O O . ASN A 1 71 ? -9.190 -0.066 13.407 1.00 97.00 71 ASN A O 1
ATOM 592 N N . LYS A 1 72 ? -7.325 1.103 13.773 1.00 96.62 72 LYS A N 1
ATOM 593 C CA . LYS A 1 72 ? -7.649 1.416 15.179 1.00 96.62 72 LYS A CA 1
ATOM 594 C C . LYS A 1 72 ? -8.697 2.515 15.363 1.00 96.62 72 LYS A C 1
ATOM 596 O O . LYS A 1 72 ? -9.302 2.583 16.429 1.00 96.62 72 LYS A O 1
ATOM 601 N N . LEU A 1 73 ? -8.905 3.370 14.363 1.00 96.25 73 LEU A N 1
ATOM 602 C CA . LEU A 1 73 ? -9.957 4.392 14.359 1.00 96.25 73 LEU A CA 1
ATOM 603 C C . LEU A 1 73 ? -11.296 3.888 13.810 1.00 96.25 73 LEU A C 1
ATOM 605 O O . LEU A 1 73 ? -12.277 4.632 13.859 1.00 96.25 73 LEU A O 1
ATOM 609 N N . LYS A 1 74 ? -11.336 2.662 13.281 1.00 94.62 74 LYS A N 1
ATOM 610 C CA . LYS A 1 74 ? -12.517 2.046 12.679 1.00 94.62 74 LYS A CA 1
ATOM 611 C C . LYS A 1 74 ? -13.723 2.119 13.635 1.00 94.62 74 LYS A C 1
ATOM 613 O O . LYS A 1 74 ? -13.654 1.601 14.754 1.00 94.62 74 LYS A O 1
ATOM 618 N N . PRO A 1 75 ? -14.825 2.780 13.234 1.00 94.00 75 PRO A N 1
ATOM 619 C CA . PRO A 1 75 ? -16.068 2.783 13.999 1.00 94.00 75 PRO A CA 1
ATOM 620 C C . PRO A 1 75 ? -16.656 1.373 14.141 1.00 94.00 75 PRO A C 1
ATOM 622 O O . PRO A 1 75 ? -16.472 0.529 13.269 1.00 94.00 75 PRO A O 1
ATOM 625 N N . LYS A 1 76 ? -17.419 1.120 15.212 1.00 91.06 76 LYS A N 1
ATOM 626 C CA . LYS A 1 76 ? -18.032 -0.202 15.464 1.00 91.06 76 LYS A CA 1
ATOM 627 C C . LYS A 1 76 ? -18.995 -0.641 14.360 1.00 91.06 76 LYS A C 1
ATOM 629 O O . LYS A 1 76 ? -19.108 -1.821 14.072 1.00 91.06 76 LYS A O 1
ATOM 634 N N . ASP A 1 77 ? -19.703 0.303 13.755 1.00 90.88 77 ASP A N 1
ATOM 635 C CA . ASP A 1 77 ? -20.616 0.064 12.634 1.00 90.88 77 ASP A CA 1
ATOM 636 C C . ASP A 1 77 ? -19.891 -0.2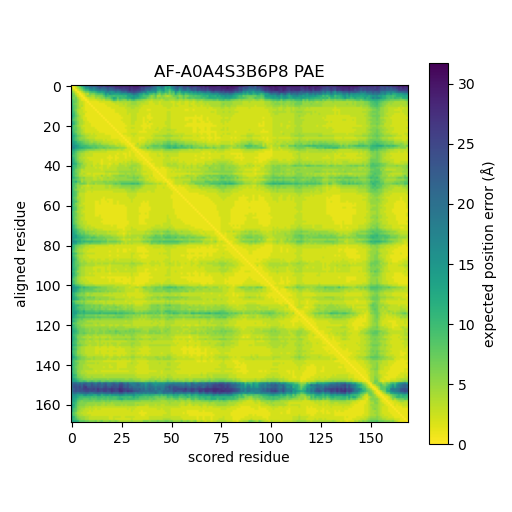14 11.308 1.00 90.88 77 ASP A C 1
ATOM 638 O O . ASP A 1 77 ? -20.529 -0.627 10.343 1.00 90.88 77 ASP A O 1
ATOM 642 N N . LYS A 1 78 ? -18.567 -0.029 11.276 1.00 90.94 78 LYS A N 1
ATOM 643 C CA . LYS A 1 78 ? -17.690 -0.278 10.128 1.00 90.94 78 LYS A CA 1
ATOM 644 C C . LYS A 1 78 ? -16.685 -1.396 10.399 1.00 90.94 78 LYS A C 1
ATOM 646 O O . LYS A 1 78 ? -15.684 -1.468 9.708 1.00 90.94 78 LYS A O 1
ATOM 651 N N . GLU A 1 79 ? -16.919 -2.259 11.393 1.00 87.12 79 GLU A N 1
ATOM 652 C CA . GLU A 1 79 ? -15.965 -3.303 11.820 1.00 87.12 79 GLU A CA 1
ATOM 653 C C . GLU A 1 79 ? -15.551 -4.255 10.681 1.00 87.12 79 GLU A C 1
ATOM 655 O O . GLU A 1 79 ? -14.406 -4.701 10.646 1.00 87.12 79 GLU A O 1
ATOM 660 N N . ASN A 1 80 ? -16.448 -4.475 9.714 1.00 90.62 80 ASN A N 1
ATOM 661 C CA . ASN A 1 80 ? -16.203 -5.311 8.537 1.00 90.62 80 ASN A CA 1
ATOM 662 C C . ASN A 1 80 ? -15.426 -4.599 7.414 1.00 90.62 80 ASN A C 1
ATOM 664 O O . ASN A 1 80 ? -14.984 -5.267 6.483 1.00 90.62 80 ASN A O 1
ATOM 668 N N . ASP A 1 81 ? -15.245 -3.274 7.476 1.00 95.81 81 ASP A N 1
ATOM 669 C CA . ASP A 1 81 ? -14.440 -2.561 6.484 1.00 95.81 81 ASP A CA 1
ATOM 670 C C . ASP A 1 81 ? -12.980 -3.010 6.622 1.00 95.81 81 ASP A C 1
ATOM 672 O O . ASP A 1 81 ? -12.410 -2.919 7.706 1.00 95.81 81 ASP A O 1
ATOM 676 N N . ARG A 1 82 ? -12.344 -3.466 5.544 1.00 97.19 82 ARG A N 1
ATOM 677 C CA . ARG A 1 82 ? -10.977 -4.009 5.568 1.00 97.19 82 ARG A CA 1
ATOM 678 C C . ARG A 1 82 ? -9.971 -2.943 5.191 1.00 97.19 82 ARG A C 1
ATOM 680 O O . ARG A 1 82 ? -10.028 -2.411 4.081 1.00 97.19 82 ARG A O 1
ATOM 687 N N . VAL A 1 83 ? -9.023 -2.655 6.077 1.00 98.12 83 VAL A N 1
ATOM 688 C CA . VAL A 1 83 ? -7.923 -1.733 5.787 1.00 98.12 83 VAL A CA 1
ATOM 689 C C . VAL A 1 83 ? -6.739 -2.508 5.216 1.00 98.12 83 VAL A C 1
ATOM 691 O O . VAL A 1 83 ? -6.156 -3.365 5.879 1.00 98.12 83 VAL A O 1
ATOM 694 N N . VAL A 1 84 ? -6.372 -2.179 3.981 1.00 98.50 84 VAL A N 1
ATOM 695 C CA . VAL A 1 84 ? -5.313 -2.827 3.203 1.00 98.50 84 VAL A CA 1
ATOM 696 C C . VAL A 1 84 ? -4.392 -1.766 2.600 1.00 98.50 84 VAL A C 1
ATOM 698 O O . VAL A 1 84 ? -4.769 -0.616 2.392 1.00 98.50 84 VAL A O 1
ATOM 701 N N . ILE A 1 85 ? -3.150 -2.128 2.322 1.00 98.31 85 ILE A N 1
ATOM 702 C CA . ILE A 1 85 ? -2.163 -1.292 1.643 1.00 98.31 85 ILE A CA 1
ATOM 703 C C . ILE A 1 85 ? -1.692 -2.061 0.425 1.00 98.31 85 ILE A C 1
ATOM 705 O O . ILE A 1 85 ? -1.393 -3.241 0.551 1.00 98.31 85 ILE A O 1
ATOM 709 N N . ALA A 1 86 ? -1.575 -1.388 -0.711 1.00 98.31 86 ALA A N 1
ATOM 710 C CA . ALA A 1 86 ? -0.854 -1.876 -1.874 1.00 98.31 86 ALA A CA 1
ATOM 711 C C . ALA A 1 86 ? 0.508 -1.173 -1.942 1.00 98.31 86 ALA A C 1
ATOM 713 O O . ALA A 1 86 ? 0.573 0.061 -1.957 1.00 98.31 86 ALA A O 1
ATOM 714 N N . ILE A 1 87 ? 1.590 -1.945 -1.959 1.00 97.56 87 ILE A N 1
ATOM 715 C CA . ILE A 1 87 ? 2.971 -1.467 -2.018 1.00 97.56 87 ILE A CA 1
ATOM 716 C C . ILE A 1 87 ? 3.635 -2.020 -3.270 1.00 97.56 87 ILE A C 1
ATOM 718 O O . ILE A 1 87 ? 3.732 -3.229 -3.444 1.00 97.56 87 ILE A O 1
ATOM 722 N N . THR A 1 88 ? 4.180 -1.123 -4.082 1.00 95.56 88 THR A N 1
ATOM 723 C CA . THR A 1 88 ? 4.888 -1.455 -5.320 1.00 95.56 88 THR A CA 1
ATOM 724 C C . THR A 1 88 ? 6.304 -0.873 -5.218 1.00 95.56 88 THR A C 1
ATOM 726 O O . THR A 1 88 ? 6.487 0.321 -5.453 1.00 95.56 88 THR A O 1
ATOM 729 N N . PRO A 1 89 ? 7.320 -1.634 -4.771 1.00 92.06 89 PRO A N 1
ATOM 730 C CA . PRO A 1 89 ? 8.643 -1.084 -4.439 1.00 92.06 89 PRO A CA 1
ATOM 731 C C . PRO A 1 89 ? 9.397 -0.450 -5.620 1.00 92.06 89 PRO A C 1
ATOM 733 O O . PRO A 1 89 ? 10.180 0.496 -5.438 1.00 92.06 89 PRO A O 1
ATOM 736 N N . GLU A 1 90 ? 9.170 -0.966 -6.827 1.00 89.12 90 GLU A N 1
ATOM 737 C CA . GLU A 1 90 ? 9.719 -0.466 -8.089 1.00 89.12 90 GLU A CA 1
ATOM 738 C C . GLU A 1 90 ? 8.956 0.764 -8.609 1.00 89.12 90 GLU A C 1
ATOM 740 O O . GLU A 1 90 ? 9.553 1.611 -9.278 1.00 89.12 90 GLU A O 1
ATOM 745 N N . ASP A 1 91 ? 7.678 0.897 -8.242 1.00 90.81 91 ASP A N 1
ATOM 746 C CA . ASP A 1 91 ? 6.782 2.005 -8.586 1.00 90.81 91 ASP A CA 1
ATOM 747 C C . ASP A 1 91 ? 6.029 2.516 -7.348 1.00 90.81 91 ASP A C 1
ATOM 749 O O . ASP A 1 91 ? 4.811 2.383 -7.199 1.00 90.81 91 ASP A O 1
ATOM 753 N N . LEU A 1 92 ? 6.765 3.137 -6.422 1.00 92.94 92 LEU A N 1
ATOM 754 C CA . LEU A 1 92 ? 6.175 3.621 -5.171 1.00 92.94 92 LEU A CA 1
ATOM 755 C C . LEU A 1 92 ? 5.058 4.637 -5.393 1.00 92.94 92 LEU A C 1
ATOM 757 O O . LEU A 1 92 ? 4.224 4.828 -4.513 1.00 92.94 92 LEU A O 1
ATOM 761 N N . TRP A 1 93 ? 5.041 5.316 -6.541 1.00 93.94 93 TRP A N 1
ATOM 762 C CA . TRP A 1 93 ? 3.979 6.260 -6.858 1.00 93.94 93 TRP A CA 1
ATOM 763 C C . TRP A 1 93 ? 2.604 5.583 -6.938 1.00 93.94 93 TRP A C 1
ATOM 765 O O . TRP A 1 93 ? 1.615 6.178 -6.509 1.00 93.94 93 TRP A O 1
ATOM 775 N N . SER A 1 94 ? 2.563 4.337 -7.410 1.00 93.62 94 SER A N 1
ATOM 776 C CA . SER A 1 94 ? 1.349 3.521 -7.506 1.00 93.62 94 SER A CA 1
ATOM 777 C C . SER A 1 94 ? 0.915 2.921 -6.161 1.00 93.62 94 SER A C 1
ATOM 779 O O . SER A 1 94 ? -0.209 2.436 -6.034 1.00 93.62 94 SER A O 1
ATOM 781 N N . SER A 1 95 ? 1.751 3.026 -5.120 1.00 96.75 95 SER A N 1
ATOM 782 C CA . SER A 1 95 ? 1.417 2.551 -3.773 1.00 96.75 95 SER A CA 1
ATOM 783 C C . SER A 1 95 ? 0.309 3.387 -3.121 1.00 96.75 95 SER A C 1
ATOM 785 O O . SER A 1 95 ? 0.230 4.610 -3.292 1.00 96.75 95 SER A O 1
ATOM 787 N N . GLN A 1 96 ? -0.548 2.726 -2.345 1.00 98.06 96 GLN A N 1
ATOM 788 C CA . GLN A 1 96 ? -1.774 3.320 -1.810 1.00 98.06 96 GLN A CA 1
ATOM 789 C C . GLN A 1 96 ? -2.306 2.580 -0.581 1.00 98.06 96 GLN A C 1
ATOM 791 O O . GLN A 1 96 ? -2.064 1.391 -0.402 1.00 98.06 96 GLN A O 1
ATOM 796 N N . ILE A 1 97 ? -3.076 3.287 0.245 1.00 98.56 97 ILE A N 1
ATOM 797 C CA . ILE A 1 97 ? -3.983 2.681 1.230 1.00 98.56 97 ILE A CA 1
ATOM 798 C C . ILE A 1 97 ? -5.318 2.433 0.531 1.00 98.56 97 ILE A C 1
ATOM 800 O O . ILE A 1 97 ? -5.773 3.289 -0.223 1.00 98.56 97 ILE A O 1
ATOM 804 N N . ILE A 1 98 ? -5.951 1.298 0.798 1.00 98.31 98 ILE A N 1
ATOM 805 C CA . ILE A 1 98 ? -7.263 0.909 0.288 1.00 98.31 98 ILE A CA 1
ATOM 806 C C . ILE A 1 98 ? -8.115 0.475 1.481 1.00 98.31 98 ILE A C 1
ATOM 808 O O . ILE A 1 98 ? -7.658 -0.279 2.334 1.00 98.31 98 ILE A O 1
ATOM 812 N N . ILE A 1 99 ? -9.350 0.956 1.560 1.00 98.06 99 ILE A N 1
ATOM 813 C CA . ILE A 1 99 ? -10.335 0.465 2.521 1.00 98.06 99 ILE A CA 1
ATOM 814 C C . ILE A 1 99 ? -11.479 -0.149 1.737 1.00 98.06 99 ILE A C 1
ATOM 816 O O . ILE A 1 99 ? -12.161 0.555 0.991 1.00 98.06 99 ILE A O 1
ATOM 820 N N . PHE A 1 100 ? -11.674 -1.450 1.896 1.00 97.62 100 PHE A N 1
ATOM 821 C CA . PHE A 1 100 ? -12.763 -2.182 1.267 1.00 97.62 100 PHE A CA 1
ATOM 822 C C . PHE A 1 100 ? -13.965 -2.207 2.198 1.00 97.62 100 PHE A C 1
ATOM 824 O O . PHE A 1 100 ? -13.827 -2.558 3.362 1.00 97.62 100 PHE A O 1
ATOM 831 N N . LYS A 1 101 ? -15.134 -1.847 1.679 1.00 94.75 101 LYS A N 1
ATOM 832 C CA . LYS A 1 101 ? -16.408 -1.900 2.407 1.00 94.75 101 LYS A CA 1
ATOM 833 C C . LYS A 1 101 ? -17.222 -3.146 2.055 1.00 94.75 101 LYS A C 1
ATOM 835 O O . LYS A 1 101 ? -18.049 -3.604 2.832 1.00 94.75 101 LYS A O 1
ATOM 840 N N . ASP A 1 102 ? -17.021 -3.645 0.843 1.00 91.31 102 ASP A N 1
ATOM 841 C CA . ASP A 1 102 ? -17.807 -4.717 0.251 1.00 91.31 102 ASP A CA 1
ATOM 842 C C . ASP A 1 102 ? -16.972 -6.003 0.175 1.00 91.31 102 ASP A C 1
ATOM 844 O O . ASP A 1 102 ? -15.937 -6.038 -0.499 1.00 91.31 102 ASP A O 1
ATOM 848 N N . ASP A 1 103 ? -17.403 -7.041 0.897 1.00 90.88 103 ASP A N 1
ATOM 849 C CA . ASP A 1 103 ? -16.691 -8.324 0.980 1.00 90.88 103 ASP A CA 1
ATOM 850 C C . ASP A 1 103 ? -16.651 -9.053 -0.374 1.00 90.88 103 ASP A C 1
ATOM 852 O O . ASP A 1 103 ? -15.637 -9.667 -0.708 1.00 90.88 103 ASP A O 1
ATOM 856 N N . ASP A 1 104 ? -17.712 -8.953 -1.184 1.00 92.06 104 ASP A N 1
ATOM 857 C CA . ASP A 1 104 ? -17.764 -9.580 -2.509 1.00 92.06 104 ASP A CA 1
ATOM 858 C C . ASP A 1 104 ? -16.752 -8.926 -3.459 1.00 92.06 104 ASP A C 1
ATOM 860 O O . ASP A 1 104 ? -16.013 -9.607 -4.179 1.00 92.06 104 ASP A O 1
ATOM 864 N N . TYR A 1 105 ? -16.668 -7.597 -3.447 1.00 93.44 105 TYR A N 1
ATOM 865 C CA . TYR A 1 105 ? -15.672 -6.853 -4.205 1.00 93.44 105 TYR A CA 1
ATOM 866 C C . TYR A 1 105 ? -14.256 -7.188 -3.734 1.00 93.44 105 TYR A C 1
ATOM 868 O O . TYR A 1 105 ? -13.383 -7.420 -4.569 1.00 93.44 105 TYR A O 1
ATOM 876 N N . PHE A 1 106 ? -14.031 -7.265 -2.419 1.00 95.62 106 PHE A N 1
ATOM 877 C CA . PHE A 1 106 ? -12.745 -7.659 -1.849 1.00 95.62 106 PHE A CA 1
ATOM 878 C C . PHE A 1 106 ? -12.321 -9.068 -2.297 1.00 95.62 106 PHE A C 1
ATOM 880 O O . PHE A 1 106 ? -11.209 -9.243 -2.796 1.00 95.62 106 PHE A O 1
ATOM 887 N N . ALA A 1 107 ? -13.220 -10.053 -2.213 1.00 92.19 107 ALA A N 1
ATOM 888 C CA . ALA A 1 107 ? -12.941 -11.438 -2.597 1.00 92.19 107 ALA A CA 1
ATOM 889 C C . ALA A 1 107 ? -12.526 -11.577 -4.073 1.00 92.19 107 ALA A C 1
ATOM 891 O O . ALA A 1 107 ? -11.691 -12.413 -4.421 1.00 92.19 107 ALA A O 1
ATOM 892 N N . ASN A 1 108 ? -13.078 -10.730 -4.945 1.00 93.44 108 ASN A N 1
ATOM 893 C CA . ASN A 1 108 ? -12.768 -10.736 -6.373 1.00 93.44 108 ASN A CA 1
ATOM 894 C C . ASN A 1 108 ? -11.625 -9.781 -6.756 1.00 93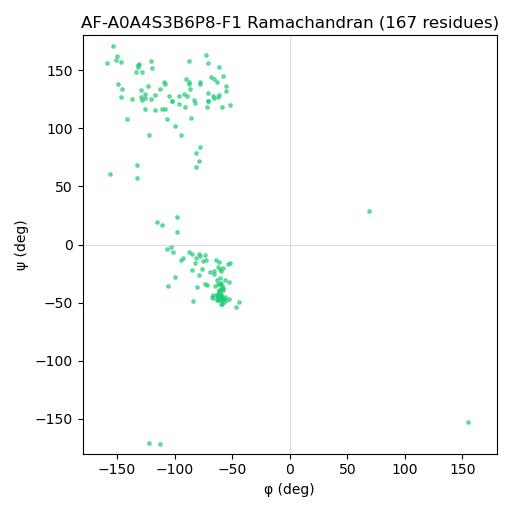.44 108 ASN A C 1
ATOM 896 O O . ASN A 1 108 ? -11.112 -9.871 -7.871 1.00 93.44 108 ASN A O 1
ATOM 900 N N . PHE A 1 109 ? -11.189 -8.891 -5.858 1.00 94.69 109 PHE A N 1
ATOM 901 C CA . PHE A 1 109 ? -10.217 -7.838 -6.163 1.00 94.69 109 PHE A CA 1
ATOM 902 C C . PHE A 1 109 ? -8.880 -8.383 -6.685 1.00 94.69 109 PHE A C 1
ATOM 904 O O . PHE A 1 109 ? -8.302 -7.801 -7.605 1.00 94.69 109 PHE A O 1
ATOM 911 N N . PHE A 1 110 ? -8.417 -9.503 -6.125 1.00 94.19 110 PHE A N 1
ATOM 912 C CA . PHE A 1 110 ? -7.145 -10.143 -6.479 1.00 94.19 110 PHE A CA 1
ATOM 913 C C . PHE A 1 110 ? -7.242 -11.082 -7.688 1.00 94.19 110 PHE A C 1
ATOM 915 O O . PHE A 1 110 ? -6.225 -11.569 -8.176 1.00 94.19 110 PHE A O 1
ATOM 922 N N . SER A 1 111 ? -8.453 -11.353 -8.186 1.00 93.12 111 SER A N 1
ATOM 923 C CA . SER A 1 111 ? -8.682 -12.273 -9.303 1.00 93.12 111 SER A CA 1
ATOM 924 C C . SER A 1 111 ? -8.429 -11.582 -10.647 1.00 93.12 111 SER A C 1
ATOM 926 O O . SER A 1 111 ? -9.350 -11.365 -11.432 1.00 93.12 111 SER A O 1
ATOM 928 N N . ARG A 1 112 ? -7.166 -11.220 -10.909 1.00 93.12 112 ARG A N 1
ATOM 929 C CA . AR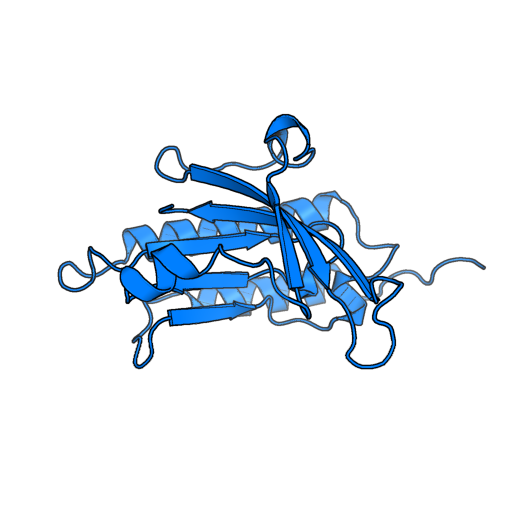G A 1 112 ? -6.716 -10.624 -12.178 1.00 93.12 112 ARG A CA 1
ATOM 930 C C . ARG A 1 112 ? -6.078 -11.695 -13.047 1.00 93.12 112 ARG A C 1
ATOM 932 O O . ARG A 1 112 ? -4.961 -12.138 -12.791 1.00 93.12 112 ARG A O 1
ATOM 939 N N . ASN A 1 113 ? -6.822 -12.165 -14.035 1.00 91.88 113 ASN A N 1
ATOM 940 C CA . ASN A 1 113 ? -6.338 -13.126 -15.019 1.00 91.88 113 ASN A CA 1
ATOM 941 C C . ASN A 1 113 ? -7.168 -13.004 -16.299 1.00 91.88 113 ASN A C 1
ATOM 943 O O . ASN A 1 113 ? -7.889 -13.927 -16.685 1.00 91.88 113 ASN A O 1
ATOM 947 N N . ASP A 1 114 ? -7.125 -11.821 -16.902 1.00 88.75 114 ASP A N 1
ATOM 948 C CA . ASP A 1 114 ? -7.810 -11.524 -18.154 1.00 88.75 114 ASP A CA 1
ATOM 949 C C . ASP A 1 114 ? -6.825 -11.039 -19.232 1.00 88.75 114 ASP A C 1
ATOM 951 O O . ASP A 1 114 ? -5.607 -11.167 -19.101 1.00 88.75 114 ASP A O 1
ATOM 955 N N . ASN A 1 115 ? -7.357 -10.551 -20.355 1.00 86.75 115 ASN A N 1
ATOM 956 C CA . ASN A 1 115 ? -6.548 -10.139 -21.504 1.00 86.75 115 ASN A CA 1
ATOM 957 C C . ASN A 1 115 ? -5.775 -8.829 -21.283 1.00 86.75 115 ASN A C 1
ATOM 959 O O . ASN A 1 115 ? -4.903 -8.509 -22.089 1.00 86.75 115 ASN A O 1
ATOM 963 N N . TYR A 1 116 ? -6.110 -8.072 -20.242 1.00 88.12 116 TYR A N 1
ATOM 964 C CA . TYR A 1 116 ? -5.525 -6.773 -19.929 1.00 88.12 116 TYR A CA 1
ATOM 965 C C . TYR A 1 116 ? -4.575 -6.876 -18.743 1.00 88.12 116 TYR A C 1
ATOM 967 O O . TYR A 1 116 ? -3.535 -6.222 -18.730 1.00 88.12 116 TYR A O 1
ATOM 975 N N . GLU A 1 117 ? -4.901 -7.720 -17.765 1.00 90.75 117 GLU A N 1
ATOM 976 C CA . GLU A 1 117 ? -4.138 -7.816 -16.531 1.00 90.75 117 GLU A CA 1
ATOM 977 C C . GLU A 1 117 ? -4.095 -9.240 -15.969 1.00 90.75 117 GLU A C 1
ATOM 979 O O . GLU A 1 117 ? -5.107 -9.937 -15.848 1.00 90.75 117 GLU A O 1
ATOM 984 N N . VAL A 1 118 ? -2.891 -9.658 -15.576 1.00 93.88 118 VAL A N 1
ATOM 985 C CA . VAL A 1 118 ? -2.635 -10.944 -14.924 1.00 93.88 118 VAL A CA 1
ATOM 986 C C . VAL A 1 118 ? -1.816 -10.717 -13.662 1.00 93.88 118 VAL A C 1
ATOM 988 O O . VAL A 1 118 ? -0.740 -10.121 -13.716 1.00 93.88 118 VAL A O 1
ATOM 991 N N . TRP A 1 119 ? -2.299 -11.229 -12.532 1.00 96.50 119 TRP A N 1
ATOM 992 C CA . TRP A 1 119 ? -1.590 -11.235 -11.255 1.00 96.50 119 TRP A CA 1
ATOM 993 C C . TRP A 1 119 ? -1.191 -12.661 -10.895 1.00 96.50 119 TRP A C 1
ATOM 995 O O . TRP A 1 119 ? -2.032 -13.534 -10.683 1.00 96.50 119 TRP A O 1
ATOM 1005 N N . GLN A 1 120 ? 0.114 -12.907 -10.825 1.00 96.19 120 GLN A N 1
ATOM 1006 C CA . GLN A 1 120 ? 0.657 -14.215 -10.461 1.00 96.19 120 GLN A CA 1
ATOM 1007 C C . GLN A 1 120 ? 1.129 -14.179 -9.008 1.00 96.19 120 GLN A C 1
ATOM 1009 O O . GLN A 1 120 ? 1.969 -13.337 -8.700 1.00 96.19 120 GLN A O 1
ATOM 1014 N N . PRO A 1 121 ? 0.644 -15.055 -8.111 1.00 96.62 121 PRO A N 1
ATOM 1015 C CA . PRO A 1 121 ? 1.134 -15.096 -6.737 1.00 96.62 121 PRO A CA 1
ATOM 1016 C C . PRO A 1 121 ? 2.655 -15.279 -6.691 1.00 96.62 121 PRO A C 1
ATOM 1018 O O . PRO A 1 121 ? 3.201 -16.107 -7.424 1.00 96.62 121 PRO A O 1
ATOM 1021 N N . ILE A 1 122 ? 3.325 -14.526 -5.822 1.00 96.75 122 ILE A N 1
ATOM 1022 C CA . ILE A 1 122 ? 4.769 -14.641 -5.559 1.00 96.75 122 ILE A CA 1
ATOM 1023 C C . ILE A 1 122 ? 5.017 -14.966 -4.086 1.00 96.75 122 ILE A C 1
ATOM 1025 O O . ILE A 1 122 ? 4.153 -14.751 -3.232 1.00 96.75 122 ILE A O 1
ATOM 1029 N N . SER A 1 123 ? 6.185 -15.539 -3.795 1.00 95.62 123 SER A N 1
ATOM 1030 C CA . SER A 1 123 ? 6.500 -16.022 -2.454 1.00 95.62 123 SER A CA 1
ATOM 1031 C C . SER A 1 123 ? 6.875 -14.859 -1.557 1.00 95.62 123 SER A C 1
ATOM 1033 O O . SER A 1 123 ? 7.611 -13.980 -1.980 1.00 95.62 123 SER A O 1
ATOM 1035 N N . LYS A 1 124 ? 6.437 -14.866 -0.298 1.00 91.62 124 LYS A N 1
ATOM 1036 C CA . LYS A 1 124 ? 6.752 -13.810 0.675 1.00 91.62 124 LYS A CA 1
ATOM 1037 C C . LYS A 1 124 ? 8.261 -13.531 0.792 1.00 91.62 124 LYS A C 1
ATOM 1039 O O . LYS A 1 124 ? 8.663 -12.388 0.979 1.00 91.62 124 LYS A O 1
ATOM 1044 N N . GLU A 1 125 ? 9.091 -14.554 0.616 1.00 91.62 125 GLU A N 1
ATOM 1045 C CA . GLU A 1 125 ? 10.556 -14.478 0.609 1.00 91.62 125 GLU A CA 1
ATOM 1046 C C . GLU A 1 125 ? 11.123 -13.568 -0.499 1.00 91.62 125 GLU A C 1
ATOM 1048 O O . GLU A 1 125 ? 12.245 -13.072 -0.368 1.00 91.62 125 GLU A O 1
ATOM 1053 N N . ASP A 1 126 ? 10.349 -13.306 -1.557 1.00 92.81 126 ASP A N 1
ATOM 1054 C CA . ASP A 1 126 ? 10.703 -12.376 -2.630 1.00 92.81 126 ASP A CA 1
ATOM 1055 C C . ASP A 1 126 ? 10.548 -10.902 -2.185 1.00 92.81 126 ASP A C 1
ATOM 1057 O O . ASP A 1 126 ? 11.097 -9.997 -2.820 1.00 92.81 126 ASP A O 1
ATOM 1061 N N . PHE A 1 127 ? 9.870 -10.620 -1.058 1.00 94.50 127 PHE A N 1
ATOM 1062 C CA . PHE A 1 127 ? 9.721 -9.257 -0.542 1.00 94.50 127 PHE A CA 1
ATOM 1063 C C . PHE A 1 127 ? 10.945 -8.796 0.256 1.00 94.50 127 PHE A C 1
ATOM 1065 O O . PHE A 1 127 ? 10.943 -8.719 1.485 1.00 94.50 127 PHE A O 1
ATOM 1072 N N . HIS A 1 128 ? 12.009 -8.400 -0.441 1.00 92.25 128 HIS A N 1
ATOM 1073 C CA . HIS A 1 128 ? 13.281 -8.014 0.189 1.00 92.25 128 HIS A CA 1
ATOM 1074 C C . HIS A 1 128 ? 13.194 -6.853 1.200 1.00 92.25 128 HIS A C 1
ATOM 1076 O O . HIS A 1 128 ? 14.093 -6.696 2.035 1.00 92.25 128 HIS A O 1
ATOM 1082 N N . PHE A 1 129 ? 12.133 -6.041 1.136 1.00 93.81 129 PHE A N 1
ATOM 1083 C CA . PHE A 1 129 ? 11.909 -4.937 2.067 1.00 93.81 129 PHE A CA 1
ATOM 1084 C C . PHE A 1 129 ? 11.269 -5.350 3.392 1.00 93.81 129 PHE A C 1
ATOM 1086 O O . PHE A 1 129 ? 11.353 -4.571 4.340 1.00 93.81 129 PHE A O 1
ATOM 1093 N N . GLU A 1 130 ? 10.676 -6.543 3.487 1.00 93.69 130 GLU A N 1
ATOM 1094 C CA . GLU A 1 130 ? 9.908 -6.976 4.658 1.00 93.69 130 GLU A CA 1
ATOM 1095 C C . GLU A 1 130 ? 10.695 -6.823 5.966 1.00 93.69 130 GLU A C 1
ATOM 1097 O O . GLU A 1 130 ? 10.208 -6.228 6.921 1.00 93.69 130 GLU A O 1
ATOM 1102 N N . GLN A 1 131 ? 11.952 -7.272 5.982 1.00 94.56 131 GLN A N 1
ATOM 1103 C CA . GLN A 1 131 ? 12.831 -7.226 7.159 1.00 94.56 131 GLN A CA 1
ATOM 1104 C C . GLN A 1 131 ? 13.123 -5.806 7.686 1.00 94.56 131 GLN A C 1
ATOM 1106 O O . GLN A 1 131 ? 13.652 -5.653 8.786 1.00 94.56 131 GLN A O 1
ATOM 1111 N N . TYR A 1 132 ? 12.830 -4.767 6.897 1.00 97.00 132 TYR A N 1
ATOM 1112 C CA . TYR A 1 132 ? 13.021 -3.363 7.267 1.00 97.00 132 TYR A CA 1
ATOM 1113 C C . TYR A 1 132 ? 11.714 -2.666 7.661 1.00 97.00 132 TYR A C 1
ATOM 1115 O O . TYR A 1 132 ? 11.743 -1.483 8.009 1.00 97.00 132 TYR A O 1
ATOM 1123 N N . LEU A 1 133 ? 10.583 -3.369 7.580 1.00 97.62 133 LEU A N 1
ATOM 1124 C CA . LEU A 1 133 ? 9.255 -2.845 7.859 1.00 97.62 133 LEU A CA 1
ATOM 1125 C C . LEU A 1 133 ? 8.723 -3.437 9.165 1.00 97.62 133 LEU A C 1
ATOM 1127 O O . LEU A 1 133 ? 8.894 -4.611 9.471 1.00 97.62 133 LEU A O 1
ATOM 1131 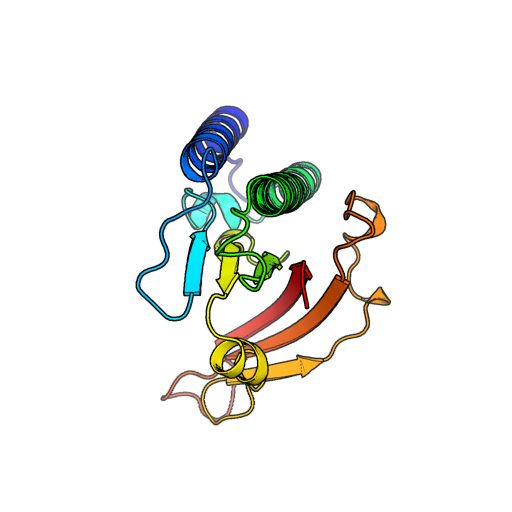N N . SER A 1 134 ? 8.062 -2.598 9.952 1.00 97.88 134 SER A N 1
ATOM 1132 C CA . SER A 1 134 ? 7.309 -3.007 11.135 1.00 97.88 134 SER A CA 1
ATOM 1133 C C . SER A 1 134 ? 5.853 -3.195 10.730 1.00 97.88 134 SER A C 1
ATOM 1135 O O . SER A 1 134 ? 5.098 -2.223 10.669 1.00 97.88 134 SER A O 1
ATOM 1137 N N . ILE A 1 135 ? 5.489 -4.434 10.400 1.00 97.62 135 ILE A N 1
ATOM 1138 C CA . ILE A 1 135 ? 4.119 -4.828 10.057 1.00 97.62 135 ILE A CA 1
ATOM 1139 C C . ILE A 1 135 ? 3.402 -5.244 11.355 1.00 97.62 135 ILE A C 1
ATOM 1141 O O . ILE A 1 135 ? 3.963 -6.052 12.095 1.00 97.62 135 ILE A O 1
ATOM 1145 N N . PRO A 1 136 ? 2.213 -4.693 11.670 1.00 97.69 136 PRO A N 1
ATOM 1146 C CA . PRO A 1 136 ? 1.416 -5.135 12.816 1.00 97.69 136 PRO A CA 1
ATOM 1147 C C . PRO A 1 136 ? 1.074 -6.628 12.743 1.00 97.69 136 PRO A C 1
ATOM 1149 O O . PRO A 1 136 ? 0.791 -7.128 11.658 1.00 97.69 136 PRO A O 1
ATOM 1152 N N . ASP A 1 137 ? 1.027 -7.314 13.887 1.00 95.69 137 ASP A N 1
ATOM 1153 C CA . ASP A 1 137 ? 0.754 -8.761 13.952 1.00 95.69 137 ASP A CA 1
ATOM 1154 C C . ASP A 1 137 ? -0.623 -9.132 13.372 1.00 95.69 137 ASP A C 1
ATOM 1156 O O . ASP A 1 137 ? -0.817 -10.231 12.858 1.00 95.69 137 ASP A O 1
ATOM 1160 N N . GLU A 1 138 ? -1.589 -8.214 13.437 1.00 95.94 138 GLU A N 1
ATOM 1161 C CA . GLU A 1 138 ? -2.929 -8.392 12.877 1.00 95.94 138 GLU A CA 1
ATOM 1162 C C . GLU A 1 138 ? -2.995 -8.181 11.355 1.00 95.94 138 GLU A C 1
ATOM 1164 O O . GLU A 1 138 ? -4.036 -8.432 10.750 1.00 95.94 138 GLU A O 1
ATOM 1169 N N . PHE A 1 139 ? -1.918 -7.704 10.722 1.00 97.88 139 PHE A N 1
ATOM 1170 C CA . PHE A 1 139 ? -1.853 -7.526 9.275 1.00 97.88 139 PHE A CA 1
ATOM 1171 C C . PHE A 1 139 ? -1.190 -8.731 8.609 1.00 97.88 139 PHE A C 1
ATOM 1173 O O . PHE A 1 139 ? -0.076 -9.131 8.938 1.00 97.88 139 PHE A O 1
ATOM 1180 N N . SER A 1 140 ? -1.875 -9.278 7.609 1.00 97.12 140 SER A N 1
ATOM 1181 C CA . SER A 1 140 ? -1.330 -10.309 6.730 1.00 97.12 140 SER A CA 1
ATOM 1182 C C . SER A 1 140 ? -0.594 -9.677 5.550 1.00 97.12 140 SER A C 1
ATOM 1184 O O . SER A 1 140 ? -0.857 -8.528 5.202 1.00 97.12 140 SER A O 1
ATOM 1186 N N . LEU A 1 141 ? 0.313 -10.434 4.929 1.00 97.31 141 LEU A N 1
ATOM 1187 C CA . LEU A 1 141 ? 1.088 -10.031 3.753 1.00 97.31 141 LEU A CA 1
ATOM 1188 C C . LEU A 1 141 ? 0.917 -11.074 2.643 1.00 97.31 141 LEU A C 1
ATOM 1190 O O . LEU A 1 141 ? 1.201 -12.251 2.865 1.00 97.31 141 LEU A O 1
ATOM 1194 N N . ILE A 1 142 ? 0.519 -10.631 1.452 1.00 97.56 142 ILE A N 1
ATOM 1195 C CA . ILE A 1 142 ? 0.514 -11.433 0.218 1.00 97.56 142 ILE A CA 1
ATOM 1196 C C . ILE A 1 142 ? 1.160 -10.638 -0.919 1.00 97.56 142 ILE A C 1
ATOM 1198 O O . ILE A 1 142 ? 1.131 -9.408 -0.906 1.00 97.56 142 ILE A O 1
ATOM 1202 N N . GLY A 1 143 ? 1.741 -11.324 -1.900 1.00 97.69 143 GLY A N 1
ATOM 1203 C CA . GLY A 1 143 ? 2.402 -10.694 -3.042 1.00 97.69 143 GLY A CA 1
ATOM 1204 C C . GLY A 1 143 ? 1.910 -11.237 -4.371 1.00 97.69 143 GLY A C 1
ATOM 1205 O O . GLY A 1 143 ? 1.599 -12.424 -4.489 1.00 97.69 143 GLY A O 1
ATOM 1206 N N . TYR A 1 144 ? 1.913 -10.374 -5.384 1.00 97.81 144 TYR A N 1
ATOM 1207 C CA . TYR A 1 144 ? 1.671 -10.742 -6.771 1.00 97.81 144 TYR A CA 1
ATOM 1208 C C . TYR A 1 144 ? 2.711 -10.104 -7.692 1.00 97.81 144 TYR A C 1
ATOM 1210 O O . TYR A 1 144 ? 3.174 -8.991 -7.459 1.00 97.81 144 TYR A O 1
ATOM 1218 N N . LYS A 1 145 ? 3.031 -10.793 -8.782 1.00 96.81 145 LYS A N 1
ATOM 1219 C CA . LYS A 1 145 ? 3.637 -10.204 -9.970 1.00 96.81 145 LYS A CA 1
ATOM 1220 C C . LYS A 1 145 ? 2.507 -9.676 -10.849 1.00 96.81 145 LYS A C 1
ATOM 1222 O O . LYS A 1 145 ? 1.752 -10.469 -11.412 1.00 96.81 145 LYS A O 1
ATOM 1227 N N . GLU A 1 146 ? 2.384 -8.359 -10.923 1.00 95.62 146 GLU A N 1
ATOM 1228 C CA . GLU A 1 146 ? 1.418 -7.635 -11.748 1.00 95.62 146 GLU A CA 1
ATOM 1229 C C . GLU A 1 146 ? 1.959 -7.515 -13.172 1.00 95.62 146 GLU A C 1
ATOM 1231 O O . GLU A 1 146 ? 3.068 -7.022 -13.393 1.00 95.62 146 GLU A O 1
ATOM 1236 N N . ILE A 1 147 ? 1.180 -7.991 -14.141 1.00 94.00 147 ILE A N 1
ATOM 1237 C CA . ILE A 1 147 ? 1.506 -7.958 -15.564 1.00 94.00 147 ILE A CA 1
ATOM 1238 C C . ILE A 1 147 ? 0.348 -7.282 -16.290 1.00 94.00 147 ILE A C 1
ATOM 1240 O O . ILE A 1 147 ? -0.758 -7.818 -16.310 1.00 94.00 147 ILE A O 1
ATOM 1244 N N . ILE A 1 148 ? 0.618 -6.135 -16.912 1.00 91.19 148 ILE A N 1
ATOM 1245 C CA . ILE A 1 148 ? -0.387 -5.358 -17.648 1.00 91.19 148 ILE A CA 1
ATOM 1246 C C . ILE A 1 148 ? -0.051 -5.375 -19.138 1.00 91.19 148 ILE A C 1
ATOM 1248 O O . ILE A 1 148 ? 1.095 -5.126 -19.538 1.00 91.19 148 ILE A O 1
ATOM 1252 N N . TYR A 1 149 ? -1.068 -5.633 -19.953 1.00 89.44 149 TYR A N 1
ATOM 1253 C CA . TYR A 1 149 ? -1.041 -5.612 -21.409 1.00 89.44 149 TYR A CA 1
ATOM 1254 C C . TYR A 1 149 ? -1.824 -4.398 -21.924 1.00 89.44 149 TYR A C 1
ATOM 1256 O O . TYR A 1 149 ? -2.897 -4.080 -21.425 1.00 89.44 149 TYR A O 1
ATOM 1264 N N . ASP A 1 150 ? -1.287 -3.723 -22.938 1.00 79.88 150 ASP A N 1
ATOM 1265 C CA . ASP A 1 150 ? -1.990 -2.664 -23.670 1.00 79.88 150 ASP A CA 1
ATOM 1266 C C . ASP A 1 150 ? -2.741 -3.274 -24.862 1.00 79.88 150 ASP A C 1
ATOM 1268 O O . ASP A 1 150 ? -2.218 -4.168 -25.540 1.00 79.88 150 ASP A O 1
ATOM 1272 N N . ASP A 1 151 ? -3.932 -2.750 -25.152 1.00 66.06 151 ASP A N 1
ATOM 1273 C CA . ASP A 1 151 ? -4.903 -3.202 -26.160 1.00 66.06 151 ASP A CA 1
ATOM 1274 C C . ASP A 1 151 ? -4.309 -3.335 -27.578 1.00 66.06 151 ASP A C 1
ATOM 1276 O O . ASP A 1 151 ? -4.875 -4.004 -28.444 1.00 66.06 151 ASP A O 1
ATOM 1280 N N . GLY A 1 152 ? -3.145 -2.727 -27.838 1.00 62.62 152 GLY A N 1
ATOM 1281 C CA . GLY A 1 152 ? -2.409 -2.818 -29.104 1.00 62.62 152 GLY A CA 1
ATOM 1282 C C . GLY A 1 152 ? -1.207 -3.775 -29.123 1.00 62.62 152 GLY A C 1
ATOM 1283 O O . GLY A 1 152 ? -0.597 -3.957 -30.180 1.00 62.62 152 GLY A O 1
ATOM 1284 N N . ARG A 1 153 ? -0.816 -4.368 -27.987 1.00 58.22 153 ARG A N 1
ATOM 1285 C CA . ARG A 1 153 ? 0.391 -5.207 -27.838 1.00 58.22 153 ARG A CA 1
ATOM 1286 C C . ARG A 1 153 ? 0.086 -6.515 -27.104 1.00 58.22 153 ARG A C 1
ATOM 1288 O O . ARG A 1 153 ? 0.760 -6.862 -26.143 1.00 58.22 153 ARG A O 1
ATOM 1295 N N . MET A 1 154 ? -0.855 -7.303 -27.629 1.00 57.47 154 MET A N 1
ATOM 1296 C CA . MET A 1 154 ? -1.224 -8.629 -27.089 1.00 57.47 154 MET A CA 1
ATOM 1297 C C . MET A 1 154 ? -0.051 -9.608 -26.870 1.00 57.47 154 MET A C 1
ATOM 1299 O O . MET A 1 154 ? -0.218 -10.607 -26.181 1.00 57.47 154 MET A O 1
ATOM 1303 N N . PHE A 1 155 ? 1.126 -9.366 -27.454 1.00 67.12 155 PHE A N 1
ATOM 1304 C CA . PHE A 1 155 ? 2.269 -10.283 -27.379 1.00 67.12 155 PHE A CA 1
ATOM 1305 C C . PHE A 1 155 ? 3.405 -9.816 -26.460 1.00 67.12 155 PHE A C 1
ATOM 1307 O O . PHE A 1 155 ? 4.385 -10.544 -26.311 1.00 67.12 155 PHE A O 1
ATOM 1314 N N . ALA A 1 156 ? 3.319 -8.619 -25.869 1.00 78.06 156 ALA A N 1
ATOM 1315 C CA . ALA A 1 156 ? 4.347 -8.126 -24.956 1.00 78.06 156 ALA A CA 1
ATOM 1316 C C . ALA A 1 156 ? 3.733 -7.248 -23.855 1.00 78.06 156 ALA A C 1
ATOM 1318 O O . ALA A 1 156 ? 3.059 -6.269 -24.184 1.00 78.06 156 ALA A O 1
ATOM 1319 N N . PRO A 1 157 ? 3.996 -7.547 -22.572 1.00 81.00 157 PRO A N 1
ATOM 1320 C CA . PRO A 1 157 ? 3.481 -6.743 -21.474 1.00 81.00 157 PRO A CA 1
ATOM 1321 C C . PRO A 1 157 ? 4.055 -5.327 -21.533 1.00 81.00 157 PRO A C 1
ATOM 1323 O O . PRO A 1 157 ? 5.235 -5.119 -21.834 1.00 81.00 157 PRO A O 1
ATOM 1326 N N . THR A 1 158 ? 3.211 -4.343 -21.246 1.00 87.62 158 THR A N 1
ATOM 1327 C CA . THR A 1 158 ? 3.607 -2.934 -21.158 1.00 87.62 158 THR A CA 1
ATOM 1328 C C . THR A 1 158 ? 4.147 -2.563 -19.790 1.00 87.62 158 THR A C 1
ATOM 1330 O O . THR A 1 158 ? 4.896 -1.593 -19.677 1.00 87.62 158 THR A O 1
ATOM 1333 N N . TYR A 1 159 ? 3.794 -3.336 -18.768 1.00 88.19 159 TYR A N 1
ATOM 1334 C CA . TYR A 1 159 ? 4.239 -3.125 -17.403 1.00 88.19 159 TYR A CA 1
ATOM 1335 C C . TYR A 1 159 ? 4.343 -4.464 -16.672 1.00 88.19 159 TYR A C 1
ATOM 1337 O O . TYR A 1 159 ? 3.492 -5.338 -16.840 1.00 88.19 159 TYR A O 1
ATOM 1345 N N . ILE A 1 160 ? 5.419 -4.615 -15.902 1.00 92.69 160 ILE A N 1
ATOM 1346 C CA . ILE A 1 160 ? 5.642 -5.738 -14.994 1.00 92.69 160 ILE A CA 1
ATOM 1347 C C . ILE A 1 160 ? 6.198 -5.153 -13.702 1.00 92.69 160 ILE A C 1
ATOM 1349 O O . ILE A 1 160 ? 7.226 -4.472 -13.744 1.00 92.69 160 ILE A O 1
ATOM 1353 N N . SER A 1 161 ? 5.562 -5.447 -12.575 1.00 93.88 161 SER A N 1
ATOM 1354 C CA . SER A 1 161 ? 6.078 -5.088 -11.254 1.00 93.88 161 SER A CA 1
ATOM 1355 C C . SER A 1 161 ? 5.617 -6.079 -10.201 1.00 93.88 161 SER A C 1
ATOM 1357 O O . SER A 1 161 ? 4.609 -6.759 -10.380 1.00 93.88 161 SER A O 1
ATOM 1359 N N . ASP A 1 162 ? 6.333 -6.138 -9.084 1.00 96.25 162 ASP A N 1
ATOM 1360 C CA . ASP A 1 162 ? 5.840 -6.836 -7.907 1.00 96.25 162 ASP A CA 1
ATOM 1361 C C . ASP A 1 162 ? 4.977 -5.870 -7.082 1.00 96.25 162 ASP A C 1
ATOM 1363 O O . ASP A 1 162 ? 5.339 -4.708 -6.868 1.00 96.25 162 ASP A O 1
ATOM 1367 N N . ILE A 1 163 ? 3.815 -6.348 -6.649 1.00 97.19 163 ILE A N 1
ATOM 1368 C CA . ILE A 1 163 ? 2.861 -5.627 -5.812 1.00 97.19 163 ILE A CA 1
ATOM 1369 C C . ILE A 1 163 ? 2.556 -6.457 -4.568 1.00 97.19 163 ILE A C 1
ATOM 1371 O O . ILE A 1 163 ? 2.247 -7.646 -4.634 1.00 97.19 163 ILE A O 1
ATOM 1375 N N . TRP A 1 164 ? 2.658 -5.814 -3.413 1.00 98.19 164 TRP A N 1
ATOM 1376 C CA . TRP A 1 164 ? 2.515 -6.427 -2.102 1.00 98.19 164 TRP A CA 1
ATOM 1377 C C . TRP A 1 164 ? 1.319 -5.832 -1.384 1.00 98.19 164 TRP A C 1
ATOM 1379 O O . TRP A 1 164 ? 1.208 -4.612 -1.261 1.00 98.19 164 TRP A O 1
ATOM 1389 N N . PHE A 1 165 ? 0.441 -6.694 -0.884 1.00 98.25 165 PHE A N 1
ATOM 1390 C CA . PHE A 1 165 ? -0.721 -6.299 -0.106 1.00 98.25 165 PHE A CA 1
ATOM 1391 C C . PHE A 1 165 ? -0.503 -6.595 1.368 1.00 98.25 165 PHE A C 1
ATOM 1393 O O . PHE A 1 165 ? -0.150 -7.718 1.721 1.00 98.25 165 PHE A O 1
ATOM 1400 N N . ILE A 1 166 ? -0.717 -5.587 2.213 1.00 98.44 166 ILE A N 1
ATOM 1401 C CA . ILE A 1 166 ? -0.555 -5.679 3.668 1.00 98.44 166 ILE A CA 1
ATOM 1402 C C . ILE A 1 166 ? -1.821 -5.168 4.350 1.00 98.44 166 ILE A C 1
ATOM 1404 O O . ILE A 1 166 ? -2.211 -4.028 4.102 1.00 98.44 166 ILE A O 1
ATOM 1408 N N . GLY A 1 167 ? -2.450 -5.962 5.217 1.00 97.94 167 GLY A N 1
ATOM 1409 C CA . GLY A 1 167 ? -3.648 -5.524 5.938 1.00 97.94 167 GLY A CA 1
ATOM 1410 C C . GLY A 1 167 ? -4.572 -6.648 6.388 1.00 97.94 167 GLY A C 1
ATOM 1411 O O . GLY A 1 167 ? -4.138 -7.778 6.611 1.00 97.94 167 GLY A O 1
ATOM 1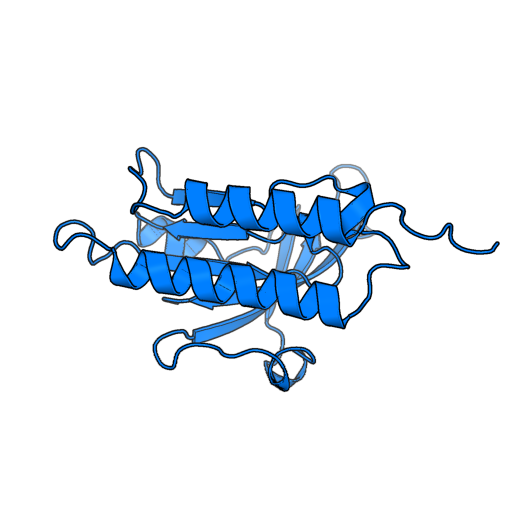412 N N . GLU A 1 168 ? -5.856 -6.317 6.508 1.00 96.94 168 GLU A N 1
ATOM 1413 C CA . GLU A 1 168 ? -6.945 -7.262 6.789 1.00 96.94 168 GLU A CA 1
ATOM 1414 C C . GLU A 1 168 ? -7.325 -8.035 5.513 1.00 96.94 168 GLU A C 1
ATOM 1416 O O . GLU A 1 168 ? -8.231 -7.632 4.777 1.00 96.94 168 GLU A O 1
ATOM 1421 N N . LEU A 1 169 ? -6.577 -9.111 5.232 1.00 93.75 169 LEU A N 1
ATOM 1422 C CA . LEU A 1 169 ? -6.702 -9.929 4.018 1.00 93.75 169 LEU A CA 1
ATOM 1423 C C . LEU A 1 169 ? -7.674 -11.112 4.147 1.00 93.75 169 LEU A C 1
ATOM 1425 O O . LEU A 1 169 ? -7.931 -11.567 5.283 1.00 93.75 169 LEU A O 1
#

Nearest PDB structures (foldseek):
  4zjm-assembly5_E  TM=4.033E-01  e=9.948E-01  Mycobacterium tuberculosis H37Rv
  1nnv-assembly1_A  TM=2.117E-01  e=1.377E+00  Haemophilus influenzae

Radius of gyration: 16.65 Å; Cα contacts (8 Å, |Δi|>4): 261; chains: 1; bounding box: 45×35×45 Å

Secondary structure (DSSP, 8-state):
-PPPPPTTHHHHHHHHHHHHHHHTSSPPP--SSEEEEE-SS-HHHHT-TT--HHHHHHHHHHHHHHHHHHHHH--GGGTTPEEEEEE-SS-GGG-EEEEE--HHHHHHHT--BSSSEEEEEE-GGG-TTGGGS---TT-EEEEEEEEE--TT-TTS-SEEEEEEEEE--

Foldseek 3Di:
DDQDDDPPLVVQLVVQLVVLCVVLVAQDDDPDQKDKDFRPHDQCNQQRPNQDVVVLLVLVQSLQVSLVVNLVRQDPVQPVWWWKWKAFSNRSRPTMIMTGRHPVCVVCVQVFDDQFKDWAWDDPVVPPSPVSHDHDPQKDKTKTFIFGCDPVCSPDTPDTTMMMMITND

pLDDT: mean 92.07, std 9.12, range [40.69, 98.62]

InterPro domains:
  IPR025075 Protein of unknown function DUF3916 [PF13079] (31-168)